Protein AF-A0A5K3FYG2-F1 (afdb_monomer_lite)

Foldseek 3Di:
DPAFDQDPQKGKDWDDDPLQATKIWIDHDPAIAIFFPLDADLVCLRHQHYEFPDDRNRGHVCVLVSQVSCVVVVHDHHDYHDDPVVVVVVVVVNCVVCVVVVHDPD

Sequence (106 aa):
MGPGWLINGYEVFGWSISGNETSIGVVKDELLFRFDVGAAPLWWKCAEHVFISHGHIDHIGAICQHMRKRELNDLPPAVYYLLPQLVEPVKELCRIFSQLHGRDLE

Secondary structure (DSSP, 8-state):
-PPPEEETTEEEEEEEETTTEEEEEEEETTEEEEE--S---GGGGG-SEEE-----HHHHTTHHHHHHHHHTTTPPPPEEE--HHHHHHHHHHHHHHHHHTT----

Structure (mmCIF, N/CA/C/O backbone):
data_AF-A0A5K3FYG2-F1
#
_entry.id   AF-A0A5K3FYG2-F1
#
loop_
_atom_site.group_PDB
_atom_site.id
_atom_site.type_symbol
_atom_site.label_atom_id
_atom_site.label_alt_id
_atom_site.label_comp_id
_atom_site.label_asym_id
_atom_site.label_entity_id
_atom_site.label_seq_id
_atom_site.pdbx_PDB_ins_code
_atom_site.Cartn_x
_atom_site.Cartn_y
_atom_site.Cartn_z
_atom_site.occupancy
_atom_site.B_iso_or_equiv
_atom_site.auth_seq_id
_atom_site.auth_comp_id
_atom_site.auth_asym_id
_atom_site.auth_atom_id
_atom_site.pdbx_PDB_model_num
ATOM 1 N N . MET A 1 1 ? -15.241 -3.114 -10.276 1.00 52.97 1 MET A N 1
ATOM 2 C CA . MET A 1 1 ? -14.699 -4.373 -9.730 1.00 52.97 1 MET A CA 1
ATOM 3 C C . MET A 1 1 ? -15.620 -5.507 -10.142 1.00 52.97 1 MET A C 1
ATOM 5 O O . MET A 1 1 ? -16.815 -5.262 -10.262 1.00 52.97 1 MET A O 1
ATOM 9 N N . GLY A 1 2 ? -15.084 -6.711 -10.360 1.00 60.69 2 GLY A N 1
ATOM 10 C CA . GLY A 1 2 ? -15.910 -7.916 -10.238 1.00 60.69 2 GLY A CA 1
ATOM 11 C C . GLY A 1 2 ? -16.404 -8.065 -8.791 1.00 60.69 2 GLY A C 1
ATOM 12 O O . GLY A 1 2 ? -15.913 -7.348 -7.917 1.00 60.69 2 GLY A O 1
ATOM 13 N N . PRO A 1 3 ? -17.380 -8.939 -8.516 1.00 69.94 3 PRO A N 1
ATOM 14 C CA . PRO A 1 3 ? -17.818 -9.173 -7.145 1.00 69.94 3 PRO A CA 1
ATOM 15 C C . PRO A 1 3 ? -16.626 -9.624 -6.283 1.00 69.94 3 PRO A C 1
ATOM 17 O O . PRO A 1 3 ? -15.815 -10.438 -6.728 1.00 69.94 3 PRO A O 1
ATOM 20 N N . GLY A 1 4 ? -16.498 -9.060 -5.078 1.00 82.62 4 GLY A N 1
ATOM 21 C CA . GLY A 1 4 ? -15.594 -9.592 -4.060 1.00 82.62 4 GLY A CA 1
ATOM 22 C C . GLY A 1 4 ? -16.010 -11.013 -3.677 1.00 82.62 4 GLY A C 1
ATOM 23 O O . GLY A 1 4 ? -17.169 -11.403 -3.833 1.00 82.62 4 GLY A O 1
ATOM 24 N N . TRP A 1 5 ? -15.062 -11.808 -3.195 1.00 93.25 5 TRP A N 1
ATOM 25 C CA . TRP A 1 5 ? -15.304 -13.188 -2.781 1.00 93.25 5 TRP A CA 1
ATOM 26 C C . TRP A 1 5 ? -15.498 -13.247 -1.270 1.00 93.25 5 TRP A C 1
ATOM 28 O O . TRP A 1 5 ? -14.591 -12.887 -0.523 1.00 93.25 5 TRP A O 1
ATOM 38 N N . LEU A 1 6 ? -16.653 -13.728 -0.807 1.00 94.88 6 LEU A N 1
ATOM 39 C CA . LEU A 1 6 ? -16.891 -13.952 0.618 1.00 94.88 6 LEU A CA 1
ATOM 40 C C . LEU A 1 6 ? -16.292 -15.299 1.048 1.00 94.88 6 LEU A C 1
ATOM 42 O O . LEU A 1 6 ? -16.776 -16.356 0.646 1.00 94.88 6 LEU A O 1
ATOM 46 N N . ILE A 1 7 ? -15.258 -15.266 1.887 1.00 94.69 7 ILE A N 1
ATOM 47 C CA . ILE A 1 7 ? -14.536 -16.445 2.383 1.00 94.69 7 ILE A CA 1
ATOM 48 C C . ILE A 1 7 ? -14.526 -16.384 3.909 1.00 94.69 7 ILE A C 1
ATOM 50 O O . ILE A 1 7 ? -13.899 -15.502 4.480 1.00 94.69 7 ILE A O 1
ATOM 54 N N . ASN A 1 8 ? -15.222 -17.297 4.593 1.00 95.06 8 ASN A N 1
ATOM 55 C CA . ASN A 1 8 ? -15.280 -17.352 6.065 1.00 95.06 8 ASN A CA 1
ATOM 56 C C . ASN A 1 8 ? -15.605 -15.998 6.739 1.00 95.06 8 ASN A C 1
ATOM 58 O O . ASN A 1 8 ? -15.074 -15.667 7.799 1.00 95.06 8 ASN A O 1
ATOM 62 N N . GLY A 1 9 ? -16.471 -15.195 6.113 1.00 93.62 9 GLY A N 1
ATOM 63 C CA . GLY A 1 9 ? -16.848 -13.873 6.618 1.00 93.62 9 GLY A CA 1
ATOM 64 C C . GLY A 1 9 ? -15.832 -12.757 6.348 1.00 93.62 9 GLY A C 1
ATOM 65 O O . GLY A 1 9 ? -15.938 -11.711 6.984 1.00 93.62 9 GLY A O 1
ATOM 66 N N . TYR A 1 10 ? -14.865 -12.980 5.456 1.00 95.38 10 TYR A N 1
ATOM 67 C CA . TYR A 1 10 ? -13.965 -11.972 4.896 1.00 95.38 10 TYR A CA 1
ATOM 68 C C . TYR A 1 10 ? -14.356 -11.703 3.447 1.00 95.38 10 TYR A C 1
ATOM 70 O O . TYR A 1 10 ? -14.535 -12.649 2.680 1.00 95.38 10 TYR A O 1
ATOM 78 N N . GLU A 1 11 ? -14.462 -10.439 3.059 1.00 95.06 11 GLU A N 1
ATOM 79 C CA . GLU A 1 11 ? -14.672 -10.072 1.661 1.00 95.06 11 GLU A CA 1
ATOM 80 C C . GLU A 1 11 ? -13.313 -9.820 0.999 1.00 95.06 11 GLU A C 1
ATOM 82 O O . GLU A 1 11 ? -12.561 -8.928 1.392 1.00 95.06 11 GLU A O 1
ATOM 87 N N . VAL A 1 12 ? -12.965 -10.650 0.017 1.00 94.25 12 VAL A N 1
ATOM 88 C CA . VAL A 1 12 ? -11.648 -10.662 -0.622 1.00 94.25 12 VAL A CA 1
ATOM 89 C C . VAL A 1 12 ? -11.748 -10.145 -2.052 1.00 94.25 12 VAL A C 1
ATOM 91 O O . VAL A 1 12 ? -12.486 -10.678 -2.881 1.00 94.25 12 VAL A O 1
ATOM 94 N N . PHE A 1 13 ? -10.940 -9.140 -2.368 1.00 92.25 13 PHE A N 1
ATOM 95 C CA . PHE A 1 13 ? -10.825 -8.539 -3.689 1.00 92.25 13 PHE A CA 1
ATOM 96 C C . PHE A 1 13 ? -9.424 -8.783 -4.235 1.00 92.25 13 PHE A C 1
ATOM 98 O O . PHE A 1 13 ? -8.449 -8.272 -3.694 1.00 92.25 13 PHE A O 1
ATOM 105 N N . GLY A 1 14 ? -9.315 -9.546 -5.319 1.00 89.94 14 GLY A N 1
ATOM 106 C CA . GLY A 1 14 ? -8.035 -9.827 -5.965 1.00 89.94 14 GLY A CA 1
ATOM 107 C C . GLY A 1 14 ? -7.870 -9.060 -7.272 1.00 89.94 14 GLY A C 1
ATOM 108 O O . GLY A 1 14 ? -8.750 -9.096 -8.130 1.00 89.94 14 GLY A O 1
ATOM 109 N N . TRP A 1 15 ? -6.717 -8.421 -7.443 1.00 90.69 15 TRP A N 1
ATOM 110 C CA . TRP A 1 15 ? -6.187 -7.997 -8.735 1.00 90.69 15 TRP A CA 1
ATOM 111 C C . TRP A 1 15 ? -4.769 -8.541 -8.848 1.00 90.69 15 TRP A C 1
ATOM 113 O O . TRP A 1 15 ? -3.869 -8.083 -8.147 1.00 90.69 15 TRP A O 1
ATOM 123 N N . SER A 1 16 ? -4.568 -9.555 -9.679 1.00 90.94 16 SER A N 1
ATOM 124 C CA . SER A 1 16 ? -3.238 -10.104 -9.923 1.00 90.94 16 SER A CA 1
ATOM 125 C C . SER A 1 16 ? -3.117 -10.479 -11.390 1.00 90.94 16 SER A C 1
ATOM 127 O O . SER A 1 16 ? -3.865 -11.317 -11.897 1.00 90.94 16 SER A O 1
ATOM 129 N N . ILE A 1 17 ? -2.211 -9.796 -12.080 1.00 93.06 17 ILE A N 1
ATOM 130 C CA . ILE A 1 17 ? -1.900 -9.988 -13.492 1.00 93.06 17 ILE A CA 1
ATOM 131 C C . ILE A 1 17 ? -0.401 -10.254 -13.558 1.00 93.06 17 ILE A C 1
ATOM 133 O O . ILE A 1 17 ? 0.396 -9.386 -13.206 1.00 93.06 17 ILE A O 1
ATOM 137 N N . SER A 1 18 ? -0.037 -11.463 -13.993 1.00 90.38 18 SER A N 1
ATOM 138 C CA . SER A 1 18 ? 1.337 -11.979 -13.985 1.00 90.38 18 SER A CA 1
ATOM 139 C C . SER A 1 18 ? 2.356 -10.968 -14.522 1.00 90.38 18 SER A C 1
ATOM 141 O O . SER A 1 18 ? 2.312 -10.617 -15.701 1.00 90.38 18 SER A O 1
ATOM 143 N N . GLY A 1 19 ? 3.288 -10.546 -13.661 1.00 88.38 19 GLY A N 1
ATOM 144 C CA . GLY A 1 19 ? 4.385 -9.632 -13.992 1.00 88.38 19 GLY A CA 1
ATOM 145 C C . GLY A 1 19 ? 3.976 -8.182 -14.259 1.00 88.38 19 GLY A C 1
ATOM 146 O O . GLY A 1 19 ? 4.833 -7.380 -14.618 1.00 88.38 19 GLY A O 1
ATOM 147 N N . ASN A 1 20 ? 2.693 -7.844 -14.111 1.00 94.12 20 ASN A N 1
ATOM 148 C CA . ASN A 1 20 ? 2.196 -6.487 -14.284 1.00 94.12 20 ASN A CA 1
ATOM 149 C C . ASN A 1 20 ? 1.872 -5.866 -12.924 1.00 94.12 20 ASN A C 1
ATOM 151 O O . ASN A 1 20 ? 2.476 -4.871 -12.537 1.00 94.12 20 ASN A O 1
ATOM 155 N N . GLU A 1 21 ? 0.923 -6.452 -12.187 1.00 95.50 21 GLU A N 1
ATOM 156 C CA . GLU A 1 21 ? 0.402 -5.867 -10.949 1.00 95.50 21 GLU A CA 1
ATOM 157 C C . GLU A 1 21 ? -0.200 -6.948 -10.042 1.00 95.50 21 GLU A C 1
ATOM 159 O O . GLU A 1 21 ? -1.016 -7.751 -10.495 1.00 95.50 21 GLU A O 1
ATOM 164 N N . THR A 1 22 ? 0.121 -6.908 -8.749 1.00 96.00 22 THR A N 1
ATOM 165 C CA . THR A 1 22 ? -0.524 -7.681 -7.682 1.00 96.00 22 THR A CA 1
ATOM 166 C C . THR A 1 22 ? -0.999 -6.741 -6.573 1.00 96.00 22 THR A C 1
ATOM 168 O O . THR A 1 22 ? -0.265 -5.893 -6.060 1.00 96.00 22 THR A O 1
ATOM 171 N N . SER A 1 23 ? -2.277 -6.837 -6.223 1.00 94.88 23 SER A N 1
ATOM 172 C CA . SER A 1 23 ? -2.905 -6.114 -5.119 1.00 94.88 23 SER A CA 1
ATOM 173 C C . SER A 1 23 ? -4.151 -6.863 -4.660 1.00 94.88 23 SER A C 1
ATOM 175 O O . SER A 1 23 ? -5.076 -7.104 -5.438 1.00 94.88 23 SER A O 1
ATOM 177 N N . ILE A 1 24 ? -4.176 -7.220 -3.382 1.00 95.12 24 ILE A N 1
ATOM 178 C CA . ILE A 1 24 ? -5.267 -7.968 -2.762 1.00 95.12 24 ILE A CA 1
ATOM 179 C C . ILE A 1 24 ? -5.832 -7.123 -1.622 1.00 95.12 24 ILE A C 1
ATOM 181 O O . ILE A 1 24 ? -5.105 -6.711 -0.721 1.00 95.12 24 ILE A O 1
ATOM 185 N N . GLY A 1 25 ? -7.132 -6.851 -1.665 1.00 94.56 25 GLY A N 1
ATOM 186 C CA . GLY A 1 25 ? -7.878 -6.234 -0.574 1.00 94.56 25 GLY A CA 1
ATOM 187 C C . GLY A 1 25 ? -8.626 -7.295 0.220 1.00 94.56 25 GLY A C 1
ATOM 188 O O . GLY A 1 25 ? -9.232 -8.189 -0.366 1.00 94.56 25 GLY A O 1
ATOM 189 N N . VAL A 1 26 ? -8.606 -7.189 1.542 1.00 95.44 26 VAL A N 1
ATOM 190 C CA . VAL A 1 26 ? -9.400 -8.029 2.440 1.00 95.44 26 VAL A CA 1
ATOM 191 C C . VAL A 1 26 ? -10.171 -7.110 3.370 1.00 95.44 26 VAL A C 1
ATOM 193 O O . VAL A 1 26 ? -9.569 -6.347 4.123 1.00 95.44 26 VAL A O 1
ATOM 196 N N . VAL A 1 27 ? -11.495 -7.180 3.310 1.00 94.12 27 VAL A N 1
ATOM 197 C CA . VAL A 1 27 ? -12.387 -6.426 4.186 1.00 94.12 27 VAL A CA 1
ATOM 198 C C . VAL A 1 27 ? -12.928 -7.356 5.260 1.00 94.12 27 VAL A C 1
ATOM 200 O O . VAL A 1 27 ? -13.397 -8.465 4.977 1.00 94.12 27 VAL A O 1
ATOM 203 N N . LYS A 1 28 ? -12.856 -6.892 6.505 1.00 94.50 28 LYS A N 1
ATOM 204 C CA . LYS A 1 28 ? -13.513 -7.517 7.646 1.00 94.50 28 LYS A CA 1
ATOM 205 C C . LYS A 1 28 ? -14.094 -6.422 8.524 1.00 94.50 28 LYS A C 1
ATOM 207 O O . LYS A 1 28 ? -13.356 -5.562 8.996 1.00 94.50 28 LYS A O 1
ATOM 212 N N . ASP A 1 29 ? -15.403 -6.488 8.737 1.00 90.94 29 ASP A N 1
ATOM 213 C CA . ASP A 1 29 ? -16.156 -5.459 9.451 1.00 90.94 29 ASP A CA 1
ATOM 214 C C . ASP A 1 29 ? -15.900 -4.080 8.802 1.00 90.94 29 ASP A C 1
ATOM 216 O O . ASP A 1 29 ? -16.133 -3.934 7.603 1.00 90.94 29 ASP A O 1
ATOM 220 N N . GLU A 1 30 ? -15.384 -3.092 9.536 1.00 88.81 30 GLU A N 1
ATOM 221 C CA . GLU A 1 30 ? -15.065 -1.754 9.000 1.00 88.81 30 GLU A CA 1
ATOM 222 C C . GLU A 1 30 ? -13.596 -1.596 8.555 1.00 88.81 30 GLU A C 1
ATOM 224 O O . GLU A 1 30 ? -13.190 -0.520 8.116 1.00 88.81 30 GLU A O 1
ATOM 229 N N . LEU A 1 31 ? -12.786 -2.658 8.642 1.00 92.50 31 LEU A N 1
ATOM 230 C CA . LEU A 1 31 ? -11.357 -2.613 8.329 1.00 92.50 31 LEU A CA 1
ATOM 231 C C . LEU A 1 31 ? -11.063 -3.136 6.922 1.00 92.50 31 LEU A C 1
ATOM 233 O O . LEU A 1 31 ? -11.476 -4.235 6.546 1.00 92.50 31 LEU A O 1
ATOM 237 N N . LEU A 1 32 ? -10.259 -2.374 6.176 1.00 93.88 32 LEU A N 1
ATOM 238 C CA . LEU A 1 32 ? -9.675 -2.787 4.901 1.00 93.88 32 LEU A CA 1
ATOM 239 C C . LEU A 1 32 ? -8.172 -3.042 5.070 1.00 93.88 32 LEU A C 1
ATOM 241 O O . LEU A 1 32 ? -7.373 -2.114 5.223 1.00 93.88 32 LEU A O 1
ATOM 245 N N . PHE A 1 33 ? -7.793 -4.312 4.970 1.00 95.50 33 PHE A N 1
ATOM 246 C CA . PH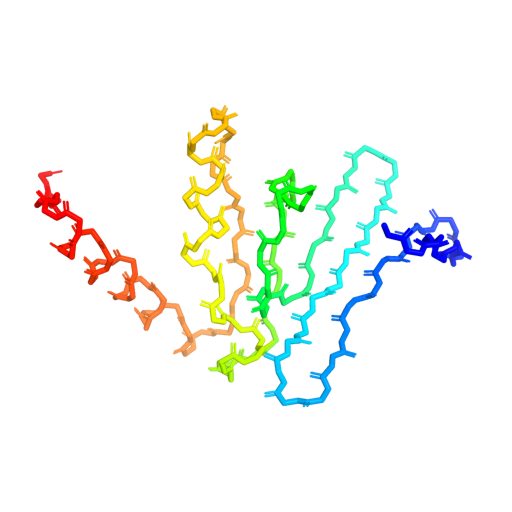E A 1 33 ? -6.408 -4.755 4.881 1.00 95.50 33 PHE A CA 1
ATOM 247 C C . PHE A 1 33 ? -5.996 -4.871 3.423 1.00 95.50 33 PHE A C 1
ATOM 249 O O . PHE A 1 33 ? -6.792 -5.242 2.554 1.00 95.50 33 PHE A O 1
ATOM 256 N N . ARG A 1 34 ? -4.727 -4.590 3.155 1.00 96.06 34 ARG A N 1
ATOM 257 C CA . ARG A 1 34 ? -4.192 -4.644 1.806 1.00 96.06 34 ARG A CA 1
ATOM 258 C C . ARG A 1 34 ? -2.889 -5.418 1.755 1.00 96.06 34 ARG A C 1
ATOM 260 O O . ARG A 1 34 ? -1.981 -5.131 2.521 1.00 96.06 34 ARG A O 1
ATOM 267 N N . PHE A 1 35 ? -2.785 -6.338 0.809 1.00 97.19 35 PHE A N 1
ATOM 268 C CA . PHE A 1 35 ? -1.577 -7.095 0.518 1.00 97.19 35 PHE A CA 1
ATOM 269 C C . PHE A 1 35 ? -1.080 -6.703 -0.867 1.00 97.19 35 PHE A C 1
ATOM 271 O O . PHE A 1 35 ? -1.817 -6.811 -1.849 1.00 97.19 35 PHE A O 1
ATOM 278 N N . ASP A 1 36 ? 0.157 -6.228 -0.913 1.00 97.69 36 ASP A N 1
ATOM 279 C CA . ASP A 1 36 ? 0.817 -5.640 -2.070 1.00 97.69 36 ASP A CA 1
ATOM 280 C C . ASP A 1 36 ? 0.112 -4.397 -2.661 1.00 97.69 36 ASP A C 1
ATOM 282 O O . ASP A 1 36 ? -1.078 -4.095 -2.486 1.00 97.69 36 ASP A O 1
ATOM 286 N N . VAL A 1 37 ? 0.923 -3.594 -3.338 1.00 96.94 37 VAL A N 1
ATOM 287 C CA . VAL A 1 37 ? 0.577 -2.318 -3.964 1.00 96.94 37 VAL A CA 1
ATOM 288 C C . VAL A 1 37 ? 1.227 -2.249 -5.349 1.00 96.94 37 VAL A C 1
ATOM 290 O O . VAL A 1 37 ? 1.897 -1.277 -5.689 1.00 96.94 37 VAL A O 1
ATOM 293 N N . GLY A 1 38 ? 1.019 -3.280 -6.170 1.00 96.50 38 GLY A N 1
ATOM 294 C CA . GLY A 1 38 ? 1.357 -3.247 -7.595 1.00 96.50 38 GLY A CA 1
ATOM 295 C C . GLY A 1 38 ? 0.622 -2.148 -8.359 1.00 96.50 38 GLY A C 1
ATOM 296 O O . GLY A 1 38 ? 1.204 -1.470 -9.196 1.00 96.50 38 GLY A O 1
ATOM 297 N N . ALA A 1 39 ? -0.639 -1.896 -7.996 1.00 93.56 39 ALA A N 1
ATOM 298 C CA . ALA A 1 39 ? -1.468 -0.843 -8.578 1.00 93.56 39 ALA A CA 1
ATOM 299 C C . ALA A 1 39 ? -2.210 -0.097 -7.477 1.00 93.56 39 ALA A C 1
ATOM 301 O O . ALA A 1 39 ? -2.757 -0.735 -6.593 1.00 93.56 39 ALA A O 1
ATOM 302 N N . ALA A 1 40 ? -2.340 1.230 -7.510 1.00 92.81 40 ALA A N 1
ATOM 303 C CA . ALA A 1 40 ? -3.051 1.972 -6.455 1.00 92.81 40 ALA A CA 1
ATOM 304 C C . ALA A 1 40 ? -4.403 2.595 -6.879 1.00 92.81 40 ALA A C 1
ATOM 306 O O . ALA A 1 40 ? -4.558 3.801 -6.707 1.00 92.81 40 ALA A O 1
ATOM 307 N N . PRO A 1 41 ? -5.398 1.874 -7.428 1.00 88.75 41 PRO A N 1
ATOM 308 C CA . PRO A 1 41 ? -6.729 2.431 -7.686 1.00 88.75 41 PRO A CA 1
ATOM 309 C C . PRO A 1 41 ? -7.327 3.239 -6.522 1.00 88.75 41 PRO A C 1
ATOM 311 O O . PRO A 1 41 ? -7.093 2.935 -5.351 1.00 88.75 41 PRO A O 1
ATOM 314 N N . LEU A 1 42 ? -8.133 4.260 -6.842 1.00 88.69 42 LEU A N 1
ATOM 315 C CA . LEU A 1 42 ? -8.634 5.228 -5.857 1.00 88.69 42 LEU A CA 1
ATOM 316 C C . LEU A 1 42 ? -9.451 4.580 -4.729 1.00 88.69 42 LEU A C 1
ATOM 318 O O . LEU A 1 42 ? -9.370 5.029 -3.593 1.00 88.69 42 LEU A O 1
ATOM 322 N N . TRP A 1 43 ? -10.205 3.518 -5.012 1.00 84.38 43 TRP A N 1
ATOM 323 C CA . TRP A 1 43 ? -11.025 2.820 -4.014 1.00 84.38 43 TRP A CA 1
ATOM 324 C C . TRP A 1 43 ? -10.209 2.107 -2.926 1.00 84.38 43 TRP A C 1
ATOM 326 O O . TRP A 1 43 ? -10.724 1.890 -1.837 1.00 84.38 43 TRP A O 1
ATOM 336 N N . TRP A 1 44 ? -8.933 1.786 -3.166 1.00 88.19 44 TRP A N 1
ATOM 337 C CA . TRP A 1 44 ? -8.074 1.175 -2.143 1.00 88.19 44 TRP A CA 1
ATO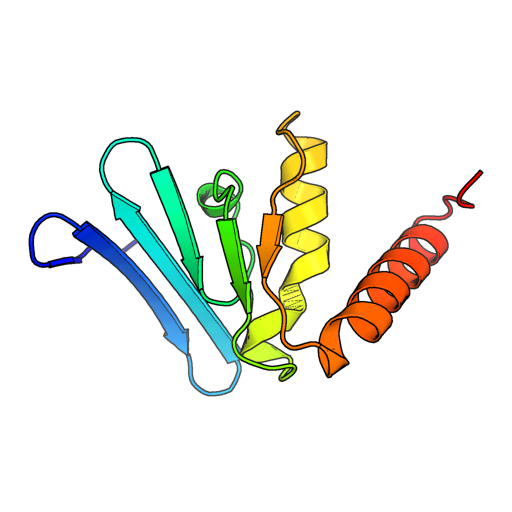M 338 C C . TRP A 1 44 ? -7.376 2.185 -1.238 1.00 88.19 44 TRP A C 1
ATOM 340 O O . TRP A 1 44 ? -6.672 1.769 -0.323 1.00 88.19 44 TRP A O 1
ATOM 350 N N . LYS A 1 45 ? -7.576 3.494 -1.448 1.00 93.00 45 LYS A N 1
ATOM 351 C CA . LYS A 1 45 ? -6.963 4.541 -0.614 1.00 93.00 45 LYS A CA 1
ATOM 352 C C . LYS A 1 45 ? -7.287 4.379 0.874 1.00 93.00 45 LYS A C 1
ATOM 354 O O . LYS A 1 45 ? -6.478 4.771 1.704 1.00 93.00 45 LYS A O 1
ATOM 359 N N . CYS A 1 46 ? -8.441 3.797 1.208 1.00 93.19 46 CYS A N 1
ATOM 360 C CA . CYS A 1 46 ? -8.891 3.631 2.587 1.00 93.19 46 CYS A CA 1
ATOM 361 C C . CYS A 1 46 ? -8.133 2.538 3.352 1.00 93.19 46 CYS A C 1
ATOM 363 O O . CYS A 1 46 ? -8.281 2.476 4.562 1.00 93.19 46 CYS A O 1
ATOM 365 N N . ALA A 1 47 ? -7.293 1.721 2.704 1.00 95.19 47 ALA A N 1
ATOM 366 C CA . ALA A 1 47 ? -6.534 0.677 3.391 1.00 95.19 47 ALA A CA 1
ATOM 367 C C . ALA A 1 47 ? -5.541 1.275 4.404 1.00 95.19 47 ALA A C 1
ATOM 369 O O . ALA A 1 47 ? -4.576 1.941 4.023 1.00 95.19 47 ALA A O 1
ATOM 370 N N . GLU A 1 48 ? -5.787 1.041 5.693 1.00 95.31 48 GLU A N 1
ATOM 371 C CA . GLU A 1 48 ? -4.978 1.575 6.800 1.00 95.31 48 GLU A CA 1
ATOM 372 C C . GLU A 1 48 ? -3.784 0.682 7.136 1.00 95.31 48 GLU A C 1
ATOM 374 O O . GLU A 1 48 ? -2.754 1.176 7.590 1.00 95.31 48 GLU A O 1
ATOM 379 N N . HIS A 1 49 ? -3.899 -0.616 6.855 1.00 97.25 49 HIS A N 1
ATOM 380 C CA . HIS A 1 49 ? -2.845 -1.603 7.056 1.00 97.25 49 HIS A CA 1
ATOM 381 C C . HIS A 1 49 ? -2.456 -2.218 5.711 1.00 97.25 49 HIS A C 1
ATOM 383 O O . HIS A 1 49 ? -3.267 -2.886 5.061 1.00 97.25 49 HIS A O 1
ATOM 389 N N . VAL A 1 50 ? -1.211 -1.983 5.296 1.00 98.12 50 VAL A N 1
ATOM 390 C CA . VAL A 1 50 ? -0.682 -2.404 3.996 1.00 98.12 50 VAL A CA 1
ATOM 391 C C . VAL A 1 50 ? 0.523 -3.313 4.202 1.00 98.12 50 VAL A C 1
ATOM 393 O O . VAL A 1 50 ? 1.534 -2.891 4.750 1.00 98.12 50 VAL A O 1
ATOM 396 N N . PHE A 1 51 ? 0.438 -4.552 3.741 1.00 98.50 51 PHE A N 1
ATOM 397 C CA . PHE A 1 51 ? 1.471 -5.573 3.874 1.00 98.50 51 PHE A CA 1
ATOM 398 C C . PHE A 1 51 ? 2.144 -5.784 2.523 1.00 98.50 51 PHE A C 1
ATOM 400 O O . PHE A 1 51 ? 1.473 -6.135 1.557 1.00 98.50 51 PHE A O 1
ATOM 407 N N . ILE A 1 52 ? 3.456 -5.576 2.443 1.00 98.44 52 ILE A N 1
ATOM 408 C CA . ILE A 1 52 ? 4.222 -5.809 1.215 1.00 98.44 52 ILE A CA 1
ATOM 409 C C . ILE A 1 52 ? 4.995 -7.114 1.345 1.00 98.44 52 ILE A C 1
ATOM 411 O O . ILE A 1 52 ? 5.774 -7.294 2.283 1.00 98.44 52 ILE A O 1
ATOM 415 N N . SER A 1 53 ? 4.796 -8.010 0.383 1.00 97.75 53 SER A N 1
ATOM 416 C CA . SER A 1 53 ? 5.426 -9.328 0.374 1.00 97.75 53 SER A CA 1
ATOM 417 C C . SER A 1 53 ? 6.911 -9.267 -0.001 1.00 97.75 53 SER A C 1
ATOM 419 O O . SER A 1 53 ? 7.736 -9.885 0.669 1.00 97.75 53 SER A O 1
ATOM 421 N N . HIS A 1 54 ? 7.267 -8.526 -1.056 1.00 97.69 54 HIS A N 1
ATOM 422 C CA . HIS A 1 54 ? 8.641 -8.357 -1.541 1.00 97.69 54 HIS A CA 1
ATOM 423 C C . HIS A 1 54 ? 8.778 -7.145 -2.484 1.00 97.69 54 HIS A C 1
ATOM 425 O O . HIS A 1 54 ? 7.809 -6.456 -2.785 1.00 97.69 54 HIS A O 1
ATOM 431 N N . GLY A 1 55 ? 10.009 -6.854 -2.921 1.00 97.12 55 GLY A N 1
ATOM 432 C CA . GLY A 1 55 ? 10.362 -5.617 -3.629 1.00 97.12 55 GLY A CA 1
ATOM 433 C C . GLY A 1 55 ? 10.235 -5.635 -5.156 1.00 97.12 55 GLY A C 1
ATOM 434 O O . GLY A 1 55 ? 10.750 -4.718 -5.792 1.00 97.12 55 GLY A O 1
ATOM 435 N N . HIS A 1 56 ? 9.616 -6.650 -5.768 1.00 97.19 56 HIS A N 1
ATOM 436 C CA . HIS A 1 56 ? 9.373 -6.605 -7.213 1.00 97.19 56 HIS A CA 1
ATOM 437 C C . HIS A 1 56 ? 8.356 -5.512 -7.557 1.00 97.19 56 HIS A C 1
ATOM 439 O O . HIS A 1 56 ? 7.431 -5.226 -6.792 1.00 97.19 56 HIS A O 1
ATOM 445 N N . ILE A 1 57 ? 8.553 -4.865 -8.706 1.00 96.44 57 ILE A N 1
ATOM 446 C CA . ILE A 1 57 ? 7.806 -3.660 -9.086 1.00 96.44 57 ILE A CA 1
ATOM 447 C C . ILE A 1 57 ? 6.299 -3.910 -9.202 1.00 96.44 57 ILE A C 1
ATOM 449 O O . ILE A 1 57 ? 5.509 -3.053 -8.820 1.00 96.44 57 ILE A O 1
ATOM 453 N N . ASP A 1 58 ? 5.893 -5.099 -9.627 1.00 97.12 58 ASP A N 1
ATOM 454 C CA . ASP A 1 58 ? 4.497 -5.519 -9.718 1.00 97.12 58 ASP A CA 1
ATOM 455 C C . ASP A 1 58 ? 3.852 -5.776 -8.345 1.00 97.12 58 ASP A C 1
ATOM 457 O O . ASP A 1 58 ? 2.634 -5.896 -8.264 1.00 97.12 58 ASP A O 1
ATOM 461 N N . HIS A 1 59 ? 4.623 -5.791 -7.254 1.00 97.69 59 HIS A N 1
ATOM 462 C CA . HIS A 1 59 ? 4.121 -5.914 -5.881 1.00 97.69 59 HIS A CA 1
ATOM 463 C C . HIS A 1 59 ? 4.204 -4.608 -5.080 1.00 97.69 59 HIS A C 1
ATOM 465 O O . HIS A 1 59 ? 3.384 -4.390 -4.194 1.00 97.69 59 HIS A O 1
ATOM 471 N N . ILE A 1 60 ? 5.159 -3.718 -5.363 1.00 97.81 60 ILE A N 1
ATOM 472 C CA . ILE A 1 60 ? 5.384 -2.502 -4.554 1.00 97.81 60 ILE A CA 1
ATOM 473 C C . ILE A 1 60 ? 5.316 -1.195 -5.357 1.00 97.81 60 ILE A C 1
ATOM 475 O O . ILE A 1 60 ? 5.263 -0.115 -4.771 1.00 97.81 60 ILE A O 1
ATOM 479 N N . GLY A 1 61 ? 5.310 -1.260 -6.688 1.00 96.50 61 GLY A N 1
ATOM 480 C CA . GLY A 1 61 ? 5.574 -0.120 -7.571 1.00 96.50 61 GLY A CA 1
ATOM 481 C C . GLY A 1 61 ? 4.657 1.089 -7.373 1.00 96.50 61 GLY A C 1
ATOM 482 O O . GLY A 1 61 ? 5.076 2.221 -7.614 1.00 96.50 61 GLY A O 1
ATOM 483 N N . ALA A 1 62 ? 3.438 0.894 -6.868 1.00 96.69 62 ALA A N 1
ATOM 484 C CA . ALA A 1 62 ? 2.491 1.972 -6.605 1.00 96.69 62 ALA A CA 1
ATOM 485 C C . ALA A 1 62 ? 2.441 2.428 -5.127 1.00 96.69 62 ALA A C 1
ATOM 487 O O . ALA A 1 62 ? 1.523 3.162 -4.748 1.00 96.69 62 ALA A O 1
ATOM 488 N N . ILE A 1 63 ? 3.416 2.059 -4.285 1.00 97.44 63 ILE A N 1
ATOM 489 C CA . ILE A 1 63 ? 3.442 2.406 -2.850 1.00 97.44 63 ILE A CA 1
ATOM 490 C C . ILE A 1 63 ? 3.393 3.921 -2.592 1.00 97.44 63 ILE A C 1
ATOM 492 O O . ILE A 1 63 ? 2.515 4.392 -1.865 1.00 97.44 63 ILE A O 1
ATOM 496 N N . CYS A 1 64 ? 4.246 4.714 -3.250 1.00 96.12 64 CYS A N 1
ATOM 497 C CA . CYS A 1 64 ? 4.249 6.172 -3.091 1.00 96.12 64 CYS A CA 1
ATOM 498 C C . CYS A 1 64 ? 2.960 6.803 -3.633 1.00 96.12 64 CYS A C 1
ATOM 500 O O . CYS A 1 64 ? 2.450 7.772 -3.072 1.00 96.12 64 CYS A O 1
ATOM 502 N N . GLN A 1 65 ? 2.375 6.224 -4.689 1.00 95.31 65 GLN A N 1
ATOM 503 C CA . GLN A 1 65 ? 1.084 6.680 -5.201 1.00 95.31 65 GLN A CA 1
ATOM 504 C C . GLN A 1 65 ? -0.046 6.427 -4.200 1.00 95.31 65 GLN A C 1
ATOM 506 O O . GLN A 1 65 ? -0.941 7.261 -4.079 1.00 95.31 65 GLN A O 1
ATOM 511 N N . HIS A 1 66 ? -0.029 5.296 -3.489 1.00 96.69 66 HIS A N 1
ATOM 512 C CA . HIS A 1 66 ? -1.002 5.013 -2.437 1.00 96.69 66 HIS A CA 1
ATOM 513 C C . HIS A 1 66 ? -0.877 6.010 -1.278 1.00 96.69 66 HIS A C 1
ATOM 515 O O . HIS A 1 66 ? -1.880 6.610 -0.890 1.00 96.69 66 HIS A O 1
ATOM 521 N N . MET A 1 67 ? 0.348 6.264 -0.799 1.00 96.38 67 MET A N 1
ATOM 522 C CA . MET A 1 67 ? 0.627 7.288 0.219 1.00 96.38 67 MET A CA 1
ATOM 523 C C . MET A 1 67 ? 0.091 8.661 -0.210 1.00 96.38 67 MET A C 1
ATOM 525 O O . MET A 1 67 ? -0.677 9.283 0.523 1.00 96.38 67 MET A O 1
ATOM 529 N N . ARG A 1 68 ? 0.404 9.089 -1.440 1.00 94.25 68 ARG A N 1
ATOM 530 C CA . ARG A 1 68 ? -0.067 10.369 -1.986 1.00 94.25 68 ARG A CA 1
ATOM 531 C C . ARG A 1 68 ? -1.587 10.425 -2.143 1.00 94.25 68 ARG A C 1
ATOM 533 O O . ARG A 1 68 ? -2.183 11.467 -1.899 1.00 94.25 68 ARG A O 1
ATOM 540 N N . LYS A 1 69 ? -2.239 9.327 -2.537 1.00 95.81 69 LYS A N 1
ATOM 541 C CA . LYS A 1 69 ? -3.708 9.258 -2.636 1.00 95.81 69 LYS A CA 1
ATOM 542 C C . LYS A 1 69 ? -4.378 9.446 -1.280 1.00 95.81 69 LYS A C 1
ATOM 544 O O . LYS A 1 69 ? -5.423 10.085 -1.237 1.00 95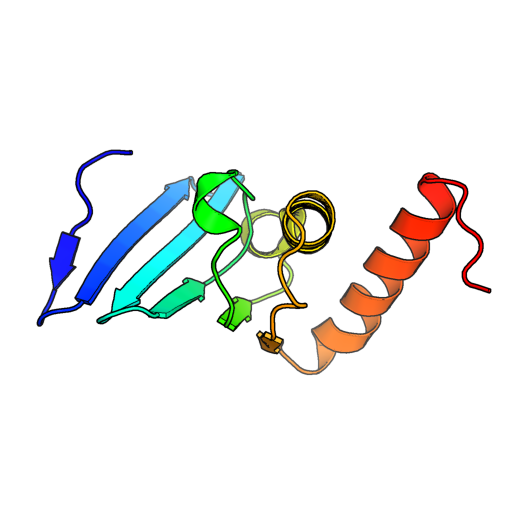.81 69 LYS A O 1
ATOM 549 N N . ARG A 1 70 ? -3.786 8.933 -0.200 1.00 96.50 70 ARG A N 1
ATOM 550 C CA . ARG A 1 70 ? -4.275 9.179 1.162 1.00 96.50 70 ARG A CA 1
ATOM 551 C C . ARG A 1 70 ? -4.152 10.651 1.544 1.00 96.50 70 ARG A C 1
ATOM 553 O O . ARG A 1 70 ? -5.160 11.240 1.910 1.00 96.50 70 ARG A O 1
ATOM 560 N N . GLU A 1 71 ? -2.974 11.245 1.342 1.00 94.44 71 GLU A N 1
ATOM 561 C CA . GLU A 1 71 ? -2.729 12.678 1.591 1.00 94.44 71 GLU A CA 1
ATOM 562 C C . GLU A 1 71 ? -3.718 13.567 0.816 1.00 94.44 71 GLU A C 1
ATOM 564 O O . GLU A 1 71 ? -4.351 14.438 1.394 1.00 94.44 71 GLU A O 1
ATOM 569 N N . LEU A 1 72 ? -3.926 13.301 -0.479 1.00 94.69 72 LEU A N 1
ATOM 570 C CA . LEU A 1 72 ? -4.850 14.059 -1.337 1.00 94.69 72 LEU A CA 1
ATOM 571 C C . LEU A 1 72 ? -6.337 13.908 -0.978 1.00 94.69 72 LEU A C 1
ATOM 573 O O . LEU A 1 72 ? -7.168 14.597 -1.561 1.00 94.69 72 LEU A O 1
ATOM 577 N N . ASN A 1 73 ? -6.684 12.952 -0.119 1.00 96.50 73 ASN A N 1
ATOM 578 C CA . ASN A 1 73 ? -8.057 12.706 0.321 1.00 96.50 73 ASN A CA 1
ATOM 579 C C . ASN A 1 73 ? -8.202 12.913 1.836 1.00 96.50 73 ASN A C 1
ATOM 581 O O . ASN A 1 73 ? -9.128 12.356 2.422 1.00 96.50 73 ASN A O 1
ATOM 585 N N . ASP A 1 74 ? -7.274 13.650 2.457 1.00 96.56 74 ASP A N 1
ATOM 586 C CA . ASP A 1 74 ? -7.286 13.991 3.884 1.00 96.56 74 ASP A CA 1
ATOM 587 C C . ASP A 1 74 ? -7.379 12.765 4.814 1.00 96.56 74 ASP A C 1
ATOM 589 O O . ASP A 1 74 ? -7.931 12.821 5.913 1.00 96.56 74 ASP A O 1
ATOM 593 N N . LEU A 1 75 ? -6.833 11.627 4.371 1.00 96.38 75 LEU A N 1
ATOM 594 C CA . LEU A 1 75 ? -6.773 10.406 5.169 1.00 96.38 75 LEU A CA 1
ATOM 595 C C . LEU A 1 75 ? -5.497 10.391 6.021 1.00 96.38 75 LEU A C 1
ATOM 597 O O . LEU A 1 75 ? -4.432 10.781 5.529 1.00 96.38 75 LEU A O 1
ATOM 601 N N . PRO A 1 76 ? -5.549 9.863 7.261 1.00 96.50 76 PRO A N 1
ATOM 602 C CA . PRO A 1 76 ? -4.354 9.709 8.083 1.00 96.50 76 PRO A CA 1
ATOM 603 C C . PRO A 1 76 ? -3.324 8.799 7.390 1.00 96.50 76 PRO A C 1
ATOM 605 O O . PRO A 1 76 ? -3.693 7.975 6.542 1.00 96.50 76 PRO A O 1
ATOM 608 N N . PRO A 1 77 ? -2.028 8.883 7.729 1.00 95.81 77 PRO A N 1
ATOM 609 C CA . PRO A 1 77 ? -1.034 7.945 7.217 1.00 95.81 77 PRO A CA 1
ATOM 610 C C . PRO A 1 77 ? -1.438 6.488 7.486 1.00 95.81 77 PRO A C 1
ATOM 612 O O . PRO A 1 77 ? -1.915 6.159 8.568 1.00 95.81 77 PRO A O 1
ATOM 615 N N . ALA A 1 78 ? -1.260 5.616 6.493 1.00 97.31 78 ALA A N 1
ATOM 616 C CA . ALA A 1 78 ? -1.399 4.172 6.684 1.00 97.31 78 ALA A CA 1
ATOM 617 C C . ALA A 1 78 ? -0.132 3.588 7.329 1.00 97.31 78 ALA A C 1
ATOM 619 O O . ALA A 1 78 ? 0.958 4.156 7.204 1.00 97.31 78 ALA A O 1
ATOM 620 N N . VAL A 1 79 ? -0.262 2.418 7.949 1.00 97.94 79 VAL A N 1
ATOM 621 C CA . VAL A 1 79 ? 0.867 1.608 8.414 1.00 97.94 79 VAL A CA 1
ATOM 622 C C . VAL A 1 79 ? 1.280 0.640 7.308 1.00 97.94 79 VAL A C 1
ATOM 624 O O . VAL A 1 79 ? 0.477 -0.171 6.842 1.00 97.94 79 VAL A O 1
ATOM 627 N N . TYR A 1 80 ? 2.548 0.716 6.900 1.00 98.25 80 TYR A N 1
ATOM 628 C CA . TYR A 1 80 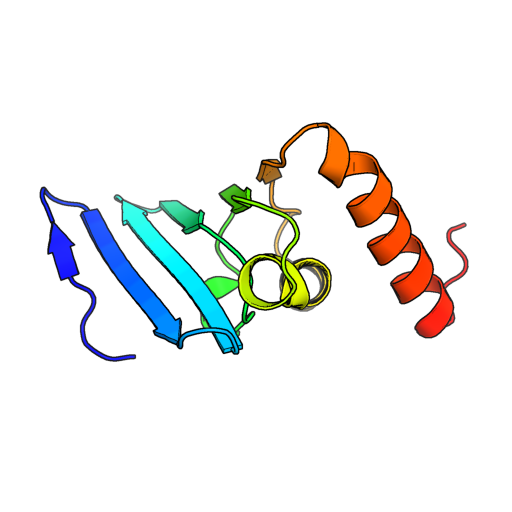? 3.139 -0.165 5.893 1.00 98.25 80 TYR A CA 1
ATOM 629 C C . TYR A 1 80 ? 4.046 -1.193 6.571 1.00 98.25 80 TYR A C 1
ATOM 631 O O . TYR A 1 80 ? 5.062 -0.839 7.168 1.00 98.25 80 TYR A O 1
ATOM 639 N N . TYR A 1 81 ? 3.684 -2.466 6.460 1.00 98.56 81 TYR A N 1
ATOM 640 C CA . TYR A 1 81 ? 4.454 -3.601 6.953 1.00 98.56 81 TYR A CA 1
ATOM 641 C C . TYR A 1 81 ? 5.347 -4.111 5.825 1.00 98.56 81 TYR A C 1
ATOM 643 O O . TYR A 1 81 ? 4.859 -4.536 4.776 1.00 98.56 81 TYR A O 1
ATOM 651 N N . LEU A 1 82 ? 6.657 -4.040 6.042 1.00 98.44 82 LEU A N 1
ATOM 652 C CA . LEU A 1 82 ? 7.688 -4.349 5.055 1.00 98.44 82 LEU A CA 1
ATOM 653 C C . LEU A 1 82 ? 8.677 -5.363 5.637 1.00 98.44 82 LEU A C 1
ATOM 655 O O . LEU A 1 82 ? 8.905 -5.390 6.848 1.00 98.44 82 LEU A O 1
ATOM 659 N N . LEU A 1 83 ? 9.332 -6.139 4.771 1.00 98.06 83 LEU A N 1
ATOM 660 C CA . LEU A 1 83 ? 10.537 -6.869 5.166 1.00 98.06 83 LEU A CA 1
ATOM 661 C C . LEU A 1 83 ? 11.656 -5.875 5.546 1.00 98.06 83 LEU A C 1
ATOM 663 O O . LEU A 1 83 ? 11.754 -4.823 4.905 1.00 98.06 83 LEU A O 1
ATOM 667 N N . PRO A 1 84 ? 12.528 -6.183 6.530 1.00 98.44 84 PRO A N 1
ATOM 668 C CA . PRO A 1 84 ? 13.531 -5.236 7.031 1.00 98.44 84 PRO A CA 1
ATOM 669 C C . PRO A 1 84 ? 14.400 -4.597 5.940 1.00 98.44 84 PRO A C 1
ATOM 671 O O . PRO A 1 84 ? 14.637 -3.392 5.962 1.00 98.44 84 PRO A O 1
ATOM 674 N N . GLN A 1 85 ? 14.810 -5.378 4.937 1.00 98.06 85 GLN A N 1
ATOM 675 C CA . GLN A 1 85 ? 15.637 -4.910 3.822 1.00 98.06 85 GLN A CA 1
ATOM 676 C C . GLN A 1 85 ? 14.929 -3.930 2.872 1.00 98.06 85 GLN A C 1
ATOM 678 O O . GLN A 1 85 ? 15.593 -3.297 2.058 1.00 98.06 85 GLN A O 1
ATOM 683 N N . LEU A 1 86 ? 13.600 -3.809 2.946 1.00 98.38 86 LEU A N 1
ATOM 684 C CA . LEU A 1 86 ? 12.812 -2.904 2.104 1.00 98.38 86 LEU A CA 1
ATOM 685 C C . LEU A 1 86 ? 12.559 -1.546 2.768 1.00 98.38 86 LEU A C 1
ATOM 687 O O . LEU A 1 86 ? 12.203 -0.600 2.072 1.00 98.38 86 LEU A O 1
ATOM 691 N N . VAL A 1 87 ? 12.748 -1.423 4.087 1.00 97.94 87 VAL A N 1
ATOM 692 C CA . VAL A 1 87 ? 12.382 -0.211 4.839 1.00 97.94 87 VAL A CA 1
ATOM 693 C C . VAL A 1 87 ? 13.159 1.015 4.356 1.00 97.94 87 VAL A C 1
ATOM 695 O O . VAL A 1 87 ? 12.547 2.017 3.988 1.00 97.94 87 VAL A O 1
ATOM 698 N N . GLU A 1 88 ? 14.491 0.941 4.319 1.00 98.31 88 GLU A N 1
ATOM 699 C CA . GLU A 1 88 ? 15.321 2.072 3.881 1.00 98.31 88 GLU A CA 1
ATOM 700 C C . GLU A 1 88 ? 15.158 2.390 2.383 1.00 98.31 88 GLU A C 1
ATOM 702 O O . GLU A 1 88 ? 14.936 3.557 2.061 1.00 98.31 88 GLU A O 1
ATOM 707 N N . PRO A 1 89 ? 15.133 1.407 1.457 1.00 97.88 89 PRO A N 1
ATOM 708 C CA . PRO A 1 89 ? 14.819 1.678 0.052 1.00 97.88 89 PRO A CA 1
ATOM 709 C C . PRO A 1 89 ? 13.463 2.361 -0.176 1.00 97.88 89 PRO A C 1
ATOM 711 O O . PRO A 1 89 ? 13.357 3.243 -1.026 1.00 97.88 89 PRO A O 1
ATOM 714 N N . VAL A 1 90 ? 12.421 1.991 0.578 1.00 97.69 90 VAL A N 1
ATOM 715 C CA . VAL A 1 90 ? 11.095 2.624 0.460 1.00 97.69 90 VAL A CA 1
ATOM 716 C C . VAL A 1 90 ? 11.113 4.060 0.985 1.00 97.69 90 VAL A C 1
ATOM 718 O O . VAL A 1 90 ? 10.533 4.942 0.350 1.00 97.69 90 VAL A O 1
ATOM 721 N N . LYS A 1 91 ? 11.797 4.331 2.104 1.00 96.69 91 LYS A N 1
ATOM 722 C CA . LYS A 1 91 ? 11.987 5.710 2.591 1.00 96.69 91 LYS A CA 1
ATOM 723 C C . LYS A 1 91 ? 12.726 6.565 1.566 1.00 96.69 91 LYS A C 1
ATOM 725 O O . LYS A 1 91 ? 12.321 7.697 1.305 1.00 96.69 91 LYS A O 1
ATOM 730 N N . GLU A 1 92 ? 13.768 6.008 0.960 1.00 97.38 92 GLU A N 1
ATOM 731 C CA . GLU A 1 92 ? 14.544 6.680 -0.076 1.00 97.38 92 GLU A CA 1
ATOM 732 C C . GLU A 1 92 ? 13.702 6.960 -1.327 1.00 97.38 92 GLU A C 1
ATOM 734 O O . GLU A 1 92 ? 13.752 8.061 -1.874 1.00 97.38 92 GLU A O 1
ATOM 739 N N . LEU A 1 93 ? 12.843 6.020 -1.733 1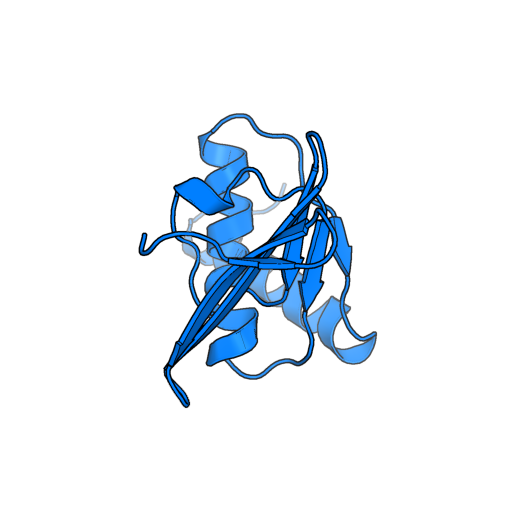.00 95.56 93 LEU A N 1
ATOM 740 C CA . LEU A 1 93 ? 11.887 6.231 -2.818 1.00 95.56 93 LEU A CA 1
ATOM 741 C C . LEU A 1 93 ? 10.957 7.419 -2.524 1.00 95.56 93 LEU A C 1
ATOM 743 O O . LEU A 1 93 ? 10.774 8.283 -3.382 1.00 95.56 93 LEU A O 1
ATOM 747 N N . CYS A 1 94 ? 10.416 7.509 -1.304 1.00 94.00 94 CYS A N 1
ATOM 748 C CA . CYS A 1 94 ? 9.608 8.654 -0.879 1.00 94.00 94 CYS A CA 1
ATOM 749 C C . CYS A 1 94 ? 10.396 9.970 -0.949 1.00 94.00 94 CYS A C 1
ATOM 751 O O . CYS A 1 94 ? 9.873 10.962 -1.455 1.00 94.00 94 CYS A O 1
ATOM 753 N N . ARG A 1 95 ? 11.661 9.974 -0.504 1.00 94.69 95 ARG A N 1
ATOM 754 C CA . ARG A 1 95 ? 12.551 11.142 -0.585 1.00 94.69 95 ARG A CA 1
ATOM 755 C C . ARG A 1 95 ? 12.765 11.586 -2.035 1.00 94.69 95 ARG A C 1
ATOM 757 O O . ARG A 1 95 ? 12.614 12.768 -2.337 1.00 94.69 95 ARG A O 1
ATOM 764 N N . ILE A 1 96 ? 13.060 10.647 -2.936 1.00 95.19 96 ILE A N 1
ATOM 765 C CA . ILE A 1 96 ? 13.248 10.912 -4.370 1.00 95.19 96 ILE A CA 1
ATOM 766 C C . ILE A 1 96 ? 11.967 11.486 -4.990 1.00 95.19 96 ILE A C 1
ATOM 768 O O . ILE A 1 96 ? 12.031 12.480 -5.710 1.00 95.19 96 ILE A O 1
ATOM 772 N N . PHE A 1 97 ? 10.792 10.924 -4.688 1.00 93.44 97 PHE A N 1
ATOM 773 C CA . PHE A 1 97 ? 9.526 11.462 -5.197 1.00 93.44 97 PHE A CA 1
ATOM 774 C C . PHE A 1 97 ? 9.219 12.875 -4.682 1.00 93.44 97 PHE A C 1
ATOM 776 O O . PHE A 1 97 ? 8.692 13.685 -5.446 1.00 93.44 97 PHE A O 1
ATOM 783 N N . SER A 1 98 ? 9.569 13.197 -3.432 1.00 88.69 98 SER A N 1
ATOM 784 C CA . SER A 1 98 ? 9.458 14.568 -2.912 1.00 88.69 98 SER A CA 1
ATOM 785 C C . SER A 1 98 ? 10.343 15.544 -3.692 1.00 88.69 98 SER A C 1
ATOM 787 O O . SER A 1 98 ? 9.862 16.601 -4.103 1.00 88.69 98 SER A O 1
ATOM 789 N N . GLN A 1 99 ? 11.5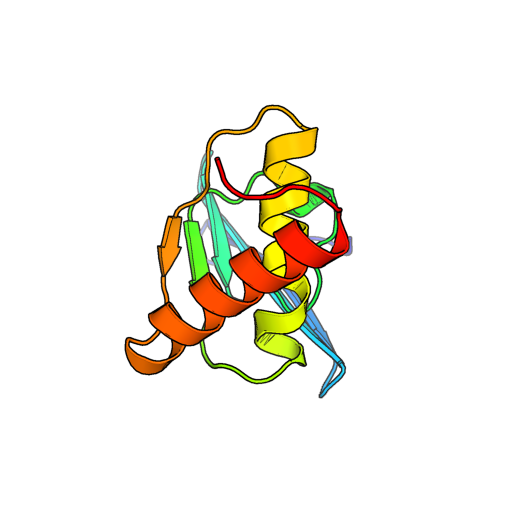82 15.148 -4.004 1.00 92.19 99 GLN A N 1
ATOM 790 C CA . GLN A 1 99 ? 12.493 15.949 -4.831 1.00 92.19 99 GLN A CA 1
ATOM 791 C C . GLN A 1 99 ? 11.969 16.149 -6.254 1.00 92.19 99 GLN A C 1
ATOM 793 O O . GLN A 1 99 ? 11.976 17.270 -6.756 1.00 92.19 99 GLN A O 1
ATOM 798 N N . LEU A 1 100 ? 11.457 15.092 -6.895 1.00 92.19 100 LEU A N 1
ATOM 799 C CA . LEU A 1 100 ? 10.848 15.188 -8.229 1.00 92.19 100 LEU A CA 1
ATOM 800 C C . LEU A 1 100 ? 9.644 16.136 -8.257 1.00 92.19 100 LEU A C 1
ATOM 802 O O . LEU A 1 100 ? 9.373 16.766 -9.276 1.00 92.19 100 LEU A O 1
ATOM 806 N N . HIS A 1 101 ? 8.917 16.238 -7.146 1.00 84.12 101 HIS A N 1
ATOM 807 C CA . HIS A 1 101 ? 7.806 17.170 -7.002 1.00 84.12 101 HIS A CA 1
ATOM 808 C C . HIS A 1 101 ? 8.258 18.624 -6.761 1.00 84.12 101 HIS A C 1
ATOM 810 O O . HIS A 1 101 ? 7.434 19.530 -6.859 1.00 84.12 101 HIS A O 1
ATOM 816 N N . GLY A 1 102 ? 9.537 18.864 -6.452 1.00 83.75 102 GLY A N 1
ATOM 817 C CA . GLY A 1 102 ? 10.051 20.184 -6.077 1.00 83.75 102 GLY A CA 1
ATOM 818 C C . GLY A 1 102 ? 9.747 20.576 -4.627 1.00 83.75 102 GLY A C 1
ATOM 819 O O . GLY A 1 102 ? 9.756 21.761 -4.308 1.00 83.75 102 GLY A O 1
ATOM 820 N N . ARG A 1 103 ? 9.447 19.601 -3.755 1.00 66.25 103 ARG A N 1
ATOM 821 C CA . ARG A 1 103 ? 9.398 19.803 -2.301 1.00 66.25 103 ARG A CA 1
ATOM 822 C C . ARG A 1 103 ? 10.748 19.383 -1.723 1.00 66.25 103 ARG A C 1
ATOM 824 O O . ARG A 1 103 ? 11.028 18.186 -1.633 1.00 66.25 103 ARG A O 1
ATOM 831 N N . ASP A 1 104 ? 11.562 20.354 -1.325 1.00 54.75 104 ASP A N 1
ATOM 832 C CA . ASP A 1 104 ? 12.631 20.086 -0.368 1.00 54.75 104 ASP A CA 1
ATOM 833 C C . ASP A 1 104 ? 11.958 19.724 0.962 1.00 54.75 104 ASP A C 1
ATOM 835 O O . ASP A 1 104 ? 11.001 20.374 1.384 1.00 54.75 104 ASP A O 1
ATOM 839 N N . LEU A 1 105 ? 12.372 18.612 1.569 1.00 53.41 105 LEU A N 1
ATOM 840 C CA . LEU A 1 105 ? 11.935 18.266 2.918 1.00 53.41 105 LEU A CA 1
ATOM 841 C C . LEU A 1 105 ? 12.598 19.278 3.866 1.00 53.41 105 LEU A C 1
ATOM 843 O O . LEU A 1 105 ? 13.747 19.069 4.251 1.00 53.41 105 LEU A O 1
ATOM 847 N N . GLU A 1 106 ? 11.915 20.387 4.157 1.00 41.59 106 GLU A N 1
ATOM 848 C CA . GLU A 1 106 ? 12.184 21.198 5.356 1.00 41.59 106 GLU A CA 1
ATOM 849 C C . GLU A 1 106 ? 11.790 20.430 6.624 1.00 41.59 106 GLU A C 1
ATOM 851 O O . GLU A 1 106 ? 10.717 19.776 6.623 1.00 41.59 106 GLU A O 1
#

pLDDT: mean 92.21, std 10.17, range [41.59, 98.56]

Radius of gyration: 14.24 Å; chains: 1; bounding box: 34×38×24 Å

InterPro domains:
  IPR036866 Ribonuclease Z/Hydroxyacylglutathione hydrolase-like [G3DSA:3.60.15.10] (15-105)
  IPR036866 Ribonuclease Z/Hydroxyacylglutathione hydrolase-like [SSF56281] (47-103)

Organism: Mesocestoides corti (NCBI:txid53468)